Protein AF-A0A813APE3-F1 (afdb_monomer_lite)

Organism: NCBI:txid1628268

Sequence (131 aa):
VVLAVVCCARDDGSLVAMRGMNTEVSLPSGSLCAERAGIARAATEFFHANTIKVIAVVDPSGDIAPLWPCEVCQSWLSKLRDQSPRITVVAFPAKENDFQRVVVRRNGKDVRPPTSVSARSSLKQVVEIAR

Foldseek 3Di:
DKKKWWWFADPVRDIDIFIFPWDDDPDPPPTDHRQRRRVVRCVVVVGALQRTFEMEMDDLQLPDAFDDDDPVVVVVVVVSCVNHQRYKYWGGHGSDPPPQDIWIDHPNDTDDDPPDPDPPCNPVSSSVSRD

Radius of gyration: 14.12 Å; chains: 1; bounding box: 34×40×33 Å

Structure (mmCIF, N/CA/C/O backbone):
data_AF-A0A813APE3-F1
#
_entry.id   AF-A0A813APE3-F1
#
loop_
_atom_site.group_PDB
_atom_site.id
_atom_site.type_symbol
_atom_site.label_atom_id
_atom_site.label_alt_id
_atom_site.label_comp_id
_atom_site.label_asym_id
_atom_site.label_entity_id
_atom_site.label_seq_id
_atom_site.pdbx_PDB_ins_code
_atom_site.Cartn_x
_atom_site.Cartn_y
_atom_site.Cartn_z
_atom_site.occupancy
_atom_site.B_iso_or_equiv
_atom_site.auth_seq_id
_atom_site.auth_comp_id
_atom_site.auth_asym_id
_atom_site.auth_atom_id
_atom_site.pdbx_PDB_model_num
ATOM 1 N N . VAL A 1 1 ? 5.441 4.452 -13.055 1.00 88.81 1 VAL A N 1
ATOM 2 C CA . VAL A 1 1 ? 4.258 4.766 -12.213 1.00 88.81 1 VAL A CA 1
ATOM 3 C C . VAL A 1 1 ? 3.980 3.545 -11.371 1.00 88.81 1 VAL A C 1
ATOM 5 O O . VAL A 1 1 ? 4.061 2.456 -11.902 1.00 88.81 1 VAL A O 1
ATOM 8 N N . VAL A 1 2 ? 3.663 3.714 -10.097 1.00 94.38 2 VAL A N 1
ATOM 9 C CA . VAL A 1 2 ? 3.315 2.642 -9.166 1.00 94.38 2 VAL A CA 1
ATOM 10 C C . VAL A 1 2 ? 1.870 2.837 -8.737 1.00 94.38 2 VAL A C 1
ATOM 12 O O . VAL A 1 2 ? 1.451 3.967 -8.470 1.00 94.38 2 VAL A O 1
ATOM 15 N N . LEU A 1 3 ? 1.118 1.742 -8.654 1.00 95.38 3 LEU A N 1
ATOM 16 C CA . LEU A 1 3 ? -0.270 1.736 -8.206 1.00 95.38 3 LEU A CA 1
ATOM 17 C C . LEU A 1 3 ? -0.414 0.945 -6.908 1.00 95.38 3 LEU A C 1
ATOM 19 O O . LEU A 1 3 ? 0.294 -0.033 -6.673 1.00 95.38 3 LEU A O 1
ATOM 23 N N . ALA A 1 4 ? -1.373 1.354 -6.084 1.00 96.62 4 ALA A N 1
ATOM 24 C CA . ALA A 1 4 ? -1.756 0.642 -4.878 1.00 96.62 4 ALA A CA 1
ATOM 25 C C . ALA A 1 4 ? -3.277 0.562 -4.720 1.00 96.62 4 ALA A C 1
ATOM 27 O O . ALA A 1 4 ? -4.020 1.446 -5.153 1.00 96.62 4 ALA A O 1
ATOM 28 N N . VAL A 1 5 ? -3.732 -0.485 -4.037 1.00 96.44 5 VAL A N 1
ATOM 29 C CA . VAL A 1 5 ? -5.103 -0.623 -3.543 1.00 96.44 5 VAL A CA 1
ATOM 30 C C . VAL A 1 5 ? -5.060 -0.858 -2.040 1.00 96.44 5 VAL A C 1
ATOM 32 O O . VAL A 1 5 ? -4.440 -1.813 -1.576 1.00 96.44 5 VAL A O 1
ATOM 35 N N . VAL A 1 6 ? -5.735 0.001 -1.280 1.00 96.88 6 VAL A N 1
ATOM 36 C CA . VAL A 1 6 ? -5.874 -0.096 0.176 1.00 96.88 6 VAL A CA 1
ATOM 37 C C . VAL A 1 6 ? -7.300 -0.515 0.505 1.00 96.88 6 VAL A C 1
ATOM 39 O O . VAL A 1 6 ? -8.245 0.236 0.275 1.00 96.88 6 VAL A O 1
ATOM 42 N N . CYS A 1 7 ? -7.462 -1.721 1.036 1.00 96.88 7 CYS A N 1
ATOM 43 C CA . CYS A 1 7 ? -8.757 -2.252 1.435 1.00 96.88 7 CYS A CA 1
ATOM 44 C C . CYS A 1 7 ? -9.020 -1.960 2.915 1.00 96.88 7 CYS A C 1
ATOM 46 O O . CYS A 1 7 ? -8.251 -2.391 3.781 1.00 96.88 7 CYS A O 1
ATOM 48 N N . CYS A 1 8 ? -10.130 -1.282 3.195 1.00 95.38 8 CYS A N 1
ATOM 49 C CA . CYS A 1 8 ? -10.601 -0.966 4.541 1.00 95.38 8 CYS A CA 1
ATOM 50 C C . CYS A 1 8 ? -11.912 -1.697 4.830 1.00 95.38 8 CYS A C 1
ATOM 52 O O . CYS A 1 8 ? -12.737 -1.862 3.931 1.00 95.38 8 CYS A O 1
ATOM 54 N N . ALA A 1 9 ? -12.099 -2.134 6.073 1.00 94.75 9 ALA A N 1
ATOM 55 C CA . ALA A 1 9 ? -13.355 -2.710 6.542 1.00 94.75 9 ALA A CA 1
ATOM 56 C C . ALA A 1 9 ? -14.307 -1.619 7.040 1.00 94.75 9 ALA A C 1
ATOM 58 O O . ALA A 1 9 ? -13.887 -0.711 7.752 1.00 94.75 9 ALA A O 1
ATOM 59 N N . ARG A 1 10 ? -15.585 -1.732 6.685 1.00 92.69 10 ARG A N 1
ATOM 60 C CA . ARG A 1 10 ? -16.684 -0.987 7.304 1.00 92.69 10 ARG A CA 1
ATOM 61 C C . ARG A 1 10 ? -17.228 -1.745 8.516 1.00 92.69 10 ARG A C 1
ATOM 63 O O . ARG A 1 10 ? -16.961 -2.936 8.681 1.00 92.69 10 ARG A O 1
ATOM 70 N N . ASP A 1 11 ? -18.043 -1.064 9.315 1.00 90.56 11 ASP A N 1
ATOM 71 C CA . ASP A 1 11 ? -18.676 -1.632 10.513 1.00 90.56 11 ASP A CA 1
ATOM 72 C C . ASP A 1 11 ? -19.624 -2.798 10.190 1.00 90.56 11 ASP A C 1
ATOM 74 O O . ASP A 1 11 ? -19.755 -3.735 10.973 1.00 90.56 11 ASP A O 1
ATOM 78 N N . ASP A 1 12 ? -20.224 -2.796 8.996 1.00 90.62 12 ASP A N 1
ATOM 79 C CA . ASP A 1 12 ? -21.055 -3.892 8.476 1.00 90.62 12 ASP A CA 1
ATOM 80 C C . ASP A 1 12 ? -20.237 -5.112 7.995 1.00 90.62 12 ASP A C 1
ATOM 82 O O . ASP A 1 12 ? -20.786 -6.093 7.488 1.00 90.62 12 ASP A O 1
ATOM 86 N N . GLY A 1 13 ? -18.908 -5.059 8.126 1.00 86.81 13 GLY A N 1
ATOM 87 C CA . GLY A 1 13 ? -17.985 -6.100 7.690 1.00 86.81 13 GLY A CA 1
ATOM 88 C C . GLY A 1 13 ? -17.747 -6.151 6.178 1.00 86.81 13 GLY A C 1
ATOM 89 O O . GLY A 1 13 ? -17.016 -7.038 5.723 1.00 86.81 13 GLY A O 1
ATOM 90 N N . SER A 1 14 ? -18.333 -5.236 5.398 1.00 89.56 14 SER A N 1
ATOM 91 C CA . SER A 1 14 ? -18.014 -5.062 3.980 1.00 89.56 14 SER A CA 1
ATOM 92 C C . SER A 1 14 ? -16.645 -4.402 3.810 1.00 89.56 14 SER A C 1
ATOM 94 O O . SER A 1 14 ? -16.156 -3.704 4.701 1.00 89.56 14 SER A O 1
ATOM 96 N N . LEU A 1 15 ? -15.998 -4.630 2.662 1.00 92.06 15 LEU A N 1
ATOM 97 C CA . LEU A 1 15 ? -14.756 -3.936 2.326 1.00 92.06 15 LEU A CA 1
ATOM 98 C C . LEU A 1 15 ? -14.958 -2.872 1.262 1.00 92.06 15 LEU A C 1
ATOM 100 O O . LEU A 1 15 ? -15.701 -3.059 0.299 1.00 92.06 15 LEU A O 1
ATOM 104 N N . VAL A 1 16 ? -14.178 -1.807 1.401 1.00 94.56 16 VAL A N 1
ATOM 105 C CA . VAL A 1 16 ? -14.020 -0.745 0.411 1.00 94.56 16 VAL A CA 1
ATOM 106 C C . VAL A 1 16 ? -12.564 -0.672 -0.012 1.00 94.56 16 VAL A C 1
ATOM 108 O O . VAL A 1 16 ? -11.664 -0.783 0.818 1.00 94.56 16 VAL A O 1
ATOM 111 N N . ALA A 1 17 ? -12.339 -0.482 -1.308 1.00 95.31 17 ALA A N 1
ATOM 112 C CA . ALA A 1 17 ? -11.017 -0.385 -1.901 1.00 95.31 17 ALA A CA 1
ATOM 113 C C . ALA A 1 17 ? -10.709 1.066 -2.292 1.00 95.31 17 ALA A C 1
ATOM 115 O O . ALA A 1 17 ? -11.398 1.646 -3.131 1.00 95.31 17 ALA A O 1
ATOM 116 N N . MET A 1 18 ? -9.640 1.619 -1.726 1.00 97.12 18 MET A N 1
ATOM 117 C CA . MET A 1 18 ? -9.108 2.938 -2.058 1.00 97.12 18 MET A CA 1
ATOM 118 C C . MET A 1 18 ? -7.939 2.795 -3.017 1.00 97.12 18 MET A C 1
ATOM 120 O O . MET A 1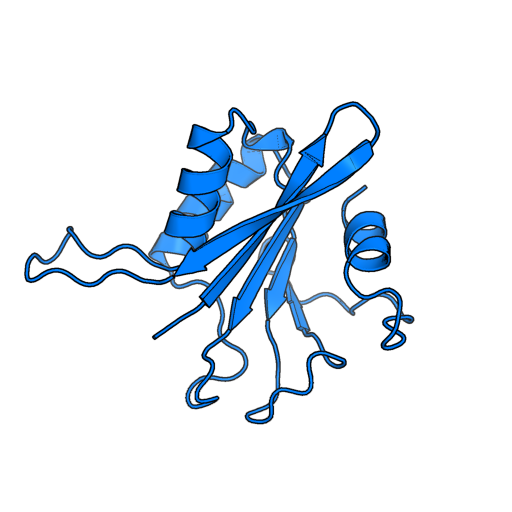 18 ? -7.048 1.975 -2.799 1.00 97.12 18 MET A O 1
ATOM 124 N N . ARG A 1 19 ? -7.928 3.596 -4.079 1.00 97.50 19 ARG A N 1
ATOM 125 C CA . ARG A 1 19 ? -6.845 3.594 -5.068 1.00 97.50 19 ARG A CA 1
ATOM 126 C C . ARG A 1 19 ? -5.763 4.588 -4.662 1.00 97.50 19 ARG A C 1
ATOM 128 O O . ARG A 1 19 ? -6.072 5.682 -4.200 1.00 97.50 19 ARG A O 1
ATOM 135 N N . GLY A 1 20 ? -4.512 4.208 -4.879 1.00 97.56 20 GLY A N 1
ATOM 136 C CA . GLY A 1 20 ? -3.341 5.058 -4.720 1.00 97.56 20 GLY A CA 1
ATOM 137 C C . GLY A 1 20 ? -2.449 4.994 -5.956 1.00 97.56 20 GLY A C 1
ATOM 138 O O . GLY A 1 20 ? -2.353 3.958 -6.611 1.00 97.56 20 GLY A O 1
ATOM 139 N N . MET A 1 21 ? -1.796 6.106 -6.265 1.00 97.31 21 MET A N 1
ATOM 140 C CA . MET A 1 21 ? -0.781 6.229 -7.309 1.00 97.31 21 MET A CA 1
ATOM 141 C C . MET A 1 21 ? 0.378 7.036 -6.731 1.00 97.31 21 MET A C 1
ATOM 143 O O . MET A 1 21 ? 0.143 7.923 -5.908 1.00 97.31 21 MET A O 1
ATOM 147 N N . ASN A 1 22 ? 1.617 6.706 -7.099 1.00 95.94 22 ASN A N 1
ATOM 148 C CA . ASN A 1 22 ? 2.745 7.525 -6.669 1.00 95.94 22 ASN A CA 1
ATOM 149 C C . ASN A 1 22 ? 2.681 8.913 -7.325 1.00 95.94 22 ASN A C 1
ATOM 151 O O . ASN A 1 22 ? 2.338 9.038 -8.501 1.00 95.94 22 ASN A O 1
ATOM 155 N N . THR A 1 23 ? 3.057 9.937 -6.569 1.00 94.81 23 THR A N 1
ATOM 156 C CA . THR A 1 23 ? 3.179 11.309 -7.061 1.00 94.81 23 THR A CA 1
ATOM 157 C C . THR A 1 23 ? 4.592 11.779 -6.790 1.00 94.81 23 THR A C 1
ATOM 159 O O . THR A 1 23 ? 5.019 11.815 -5.639 1.00 94.81 23 THR A O 1
ATOM 162 N N . GLU A 1 24 ? 5.303 12.150 -7.847 1.00 92.75 24 GLU A N 1
ATOM 163 C CA . GLU A 1 24 ? 6.632 12.744 -7.757 1.00 92.75 24 GLU A CA 1
ATOM 164 C C . GLU A 1 24 ? 6.515 14.261 -7.888 1.00 92.75 24 GLU A C 1
ATOM 166 O O . GLU A 1 24 ? 5.750 14.765 -8.711 1.00 92.75 24 GLU A O 1
ATOM 171 N N . VAL A 1 25 ? 7.287 14.997 -7.096 1.00 89.44 25 VAL A N 1
ATOM 172 C CA . VAL A 1 25 ? 7.425 16.453 -7.231 1.00 89.44 25 VAL A CA 1
ATOM 173 C C . VAL A 1 25 ? 8.905 16.814 -7.182 1.00 89.44 25 VAL A C 1
ATOM 175 O O . VAL A 1 25 ? 9.716 16.049 -6.670 1.00 89.44 25 VAL A O 1
ATOM 178 N N . SER A 1 26 ? 9.282 17.992 -7.678 1.00 82.06 26 SER A N 1
ATOM 179 C CA . SER A 1 26 ? 10.684 18.442 -7.752 1.00 82.06 26 SER A CA 1
ATOM 180 C C . SER A 1 26 ? 11.306 18.823 -6.393 1.00 82.06 26 SER A C 1
ATOM 182 O O . SER A 1 26 ? 12.190 19.672 -6.336 1.00 82.06 26 SER A O 1
ATOM 184 N N . LEU A 1 27 ? 10.842 18.223 -5.291 1.00 83.12 27 LEU A N 1
ATOM 185 C CA . LEU A 1 27 ? 11.318 18.458 -3.928 1.00 83.12 27 LEU A CA 1
ATOM 186 C C . LEU A 1 27 ? 11.666 17.119 -3.255 1.00 83.12 27 LEU A C 1
ATOM 188 O O . LEU A 1 27 ? 10.834 16.212 -3.286 1.00 83.12 27 LEU A O 1
ATOM 192 N N . PRO A 1 28 ? 12.823 16.997 -2.569 1.00 72.44 28 PRO A N 1
ATOM 193 C CA . PRO A 1 28 ? 13.300 15.728 -2.000 1.00 72.44 28 PRO A CA 1
ATOM 194 C C . PRO A 1 28 ? 12.317 15.016 -1.057 1.00 72.44 28 PRO A C 1
ATOM 196 O O . PRO A 1 28 ? 12.321 13.794 -0.959 1.00 72.44 28 PRO A O 1
ATOM 199 N N . SER A 1 29 ? 11.476 15.768 -0.348 1.00 80.19 29 SER A N 1
ATOM 200 C CA . SER A 1 29 ? 10.497 15.252 0.618 1.00 80.19 29 SER A CA 1
ATOM 201 C C . SER A 1 29 ? 9.049 15.326 0.132 1.00 80.19 29 SER A C 1
ATOM 203 O O . SER A 1 29 ? 8.138 14.947 0.868 1.00 80.19 29 SER A O 1
ATOM 205 N N . GLY A 1 30 ? 8.815 15.823 -1.084 1.00 82.50 30 GLY A N 1
ATOM 206 C CA . GLY A 1 30 ? 7.464 16.032 -1.594 1.00 82.50 30 GLY A CA 1
ATOM 207 C C . GLY A 1 30 ? 6.862 14.807 -2.288 1.00 82.50 30 GLY A C 1
ATOM 208 O O . GLY A 1 30 ? 5.651 14.770 -2.500 1.00 82.50 30 GLY A O 1
ATOM 209 N N . SER A 1 31 ? 7.676 13.803 -2.628 1.00 91.31 31 SER A N 1
ATOM 210 C CA . SER A 1 31 ? 7.196 12.590 -3.289 1.00 91.31 31 SER A CA 1
ATOM 211 C C . SER A 1 31 ? 6.376 11.693 -2.355 1.00 91.31 31 SER A C 1
ATOM 213 O O . SER A 1 31 ? 6.753 11.395 -1.210 1.00 91.31 31 SER A O 1
ATOM 215 N N . LEU A 1 32 ? 5.254 11.195 -2.871 1.00 94.25 32 LEU A N 1
ATOM 216 C CA . LEU A 1 32 ? 4.335 10.303 -2.174 1.00 94.25 32 LEU A CA 1
ATOM 217 C C . LEU A 1 32 ? 4.289 8.948 -2.879 1.00 94.25 32 LEU A C 1
ATOM 219 O O . LEU A 1 32 ? 3.978 8.862 -4.061 1.00 94.25 32 LEU A O 1
ATOM 223 N N . CYS A 1 33 ? 4.566 7.873 -2.144 1.00 96.56 33 CYS A N 1
ATOM 224 C CA . CYS A 1 33 ? 4.454 6.514 -2.673 1.00 96.56 33 CYS A CA 1
ATOM 225 C C . CYS A 1 33 ? 2.976 6.109 -2.806 1.00 96.56 33 CYS A C 1
ATOM 227 O O . CYS A 1 33 ? 2.125 6.611 -2.065 1.00 96.56 33 CYS A O 1
ATOM 229 N N . ALA A 1 34 ? 2.672 5.177 -3.709 1.00 97.50 34 ALA A N 1
ATOM 230 C CA . ALA A 1 34 ? 1.298 4.785 -4.023 1.00 97.50 34 ALA A CA 1
ATOM 231 C C . ALA A 1 34 ? 0.526 4.259 -2.800 1.00 97.50 34 ALA A C 1
ATOM 233 O O . ALA A 1 34 ? -0.647 4.579 -2.613 1.00 97.50 34 ALA A O 1
ATOM 234 N N . GLU A 1 35 ? 1.189 3.506 -1.925 1.00 97.44 35 GLU A N 1
ATOM 235 C CA . GLU A 1 35 ? 0.620 2.961 -0.691 1.00 97.44 35 GLU A CA 1
ATOM 236 C C . GLU A 1 35 ? 0.201 4.088 0.253 1.00 97.44 35 GLU A C 1
ATOM 238 O O . GLU A 1 35 ? -0.912 4.083 0.776 1.00 97.44 35 GLU A O 1
A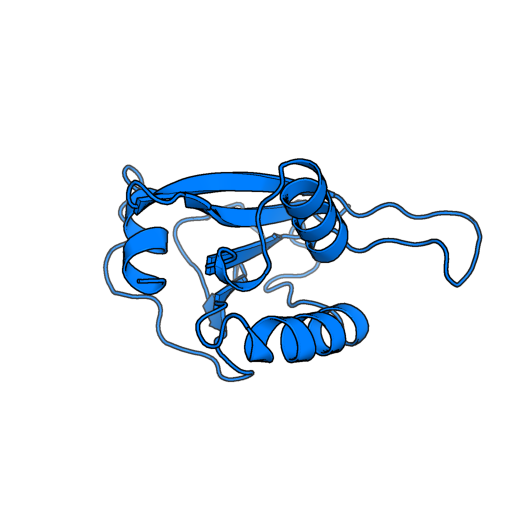TOM 243 N N . ARG A 1 36 ? 1.072 5.094 0.425 1.00 96.62 36 ARG A N 1
ATOM 244 C CA . ARG A 1 36 ? 0.785 6.275 1.252 1.00 96.62 36 ARG A CA 1
ATOM 245 C C . ARG A 1 36 ? -0.343 7.109 0.651 1.00 96.62 36 ARG A C 1
ATOM 247 O O . ARG A 1 36 ? -1.179 7.596 1.405 1.00 96.62 36 ARG A O 1
ATOM 254 N N . ALA A 1 37 ? -0.415 7.221 -0.675 1.00 97.38 37 ALA A N 1
ATOM 255 C CA . ALA A 1 37 ? -1.522 7.889 -1.354 1.00 97.38 37 ALA A CA 1
ATOM 256 C C . ALA A 1 37 ? -2.864 7.179 -1.095 1.00 97.38 37 ALA A C 1
ATOM 258 O O . ALA A 1 37 ? -3.850 7.829 -0.753 1.00 97.38 37 ALA A O 1
ATOM 259 N N . GLY A 1 38 ? -2.893 5.844 -1.174 1.00 97.56 38 GLY A N 1
ATOM 260 C CA . GLY A 1 38 ? -4.086 5.050 -0.865 1.00 97.56 38 GLY A CA 1
ATOM 261 C C . GLY A 1 38 ? -4.500 5.126 0.611 1.00 97.56 38 GLY A C 1
ATOM 262 O O . GLY A 1 38 ? -5.686 5.253 0.909 1.00 97.56 38 GLY A O 1
ATOM 263 N N . ILE A 1 39 ? -3.534 5.110 1.538 1.00 96.75 39 ILE A N 1
ATOM 264 C CA . ILE A 1 39 ? -3.785 5.286 2.981 1.00 96.75 39 ILE A CA 1
ATOM 265 C C . ILE A 1 39 ? -4.346 6.684 3.257 1.00 96.75 39 ILE A C 1
ATOM 267 O O . ILE A 1 39 ? -5.332 6.821 3.977 1.00 96.75 39 ILE A O 1
ATOM 271 N N . ALA A 1 40 ? -3.748 7.723 2.668 1.00 96.75 40 ALA A N 1
ATOM 272 C CA . ALA A 1 40 ? -4.235 9.089 2.805 1.00 96.75 40 ALA A CA 1
ATOM 273 C C . ALA A 1 40 ? -5.662 9.216 2.260 1.00 96.75 40 ALA A C 1
ATOM 275 O O . ALA A 1 40 ? -6.516 9.787 2.932 1.00 96.75 40 ALA A O 1
ATOM 276 N N . ARG A 1 41 ? -5.958 8.611 1.100 1.00 97.69 41 ARG A N 1
ATOM 277 C CA . ARG A 1 41 ? -7.321 8.570 0.557 1.00 97.69 41 ARG A CA 1
ATOM 278 C C . ARG A 1 41 ? -8.303 7.918 1.532 1.00 97.69 41 ARG A C 1
ATOM 280 O O . ARG A 1 41 ? -9.359 8.493 1.778 1.00 97.69 41 ARG A O 1
ATOM 287 N N . ALA A 1 42 ? -7.949 6.775 2.119 1.00 97.06 42 ALA A N 1
ATOM 288 C CA . ALA A 1 42 ? -8.779 6.125 3.132 1.00 97.06 42 ALA A CA 1
ATOM 289 C C . ALA A 1 42 ? -9.060 7.059 4.323 1.00 97.06 42 ALA A C 1
ATOM 291 O O . ALA A 1 42 ? -10.211 7.208 4.730 1.00 97.06 42 ALA A O 1
ATOM 292 N N . ALA A 1 43 ? -8.038 7.767 4.811 1.00 96.75 43 ALA A N 1
ATOM 293 C CA . ALA A 1 43 ? -8.189 8.734 5.895 1.00 96.75 43 ALA A CA 1
ATOM 294 C C . ALA A 1 43 ? -9.112 9.913 5.524 1.00 96.75 43 ALA A C 1
ATOM 296 O O . ALA A 1 43 ? -9.900 10.344 6.362 1.00 96.75 43 ALA A O 1
ATOM 297 N N . THR A 1 44 ? -9.084 10.402 4.274 1.00 97.81 44 THR A N 1
ATOM 298 C CA . THR A 1 44 ? -10.025 11.451 3.815 1.00 97.81 44 THR A CA 1
ATOM 299 C C . THR A 1 44 ? -11.480 10.9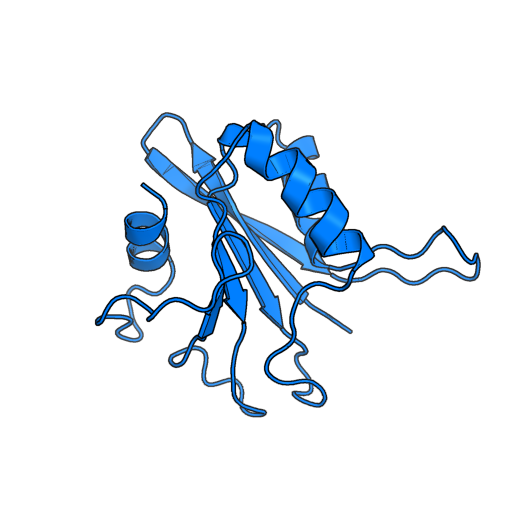88 3.769 1.00 97.81 44 THR A C 1
ATOM 301 O O . THR A 1 44 ? -12.386 11.813 3.804 1.00 97.81 44 THR A O 1
ATOM 304 N N . GLU A 1 45 ? -11.705 9.675 3.711 1.00 96.69 45 GLU A N 1
ATOM 305 C CA . GLU A 1 45 ? -13.026 9.050 3.802 1.00 96.69 45 GLU A CA 1
ATOM 306 C C . GLU A 1 45 ? -13.334 8.538 5.222 1.00 96.69 45 GLU A C 1
ATOM 308 O O . GLU A 1 45 ? -14.229 7.720 5.406 1.00 96.69 45 GLU A O 1
ATOM 313 N N . PHE A 1 46 ? -12.603 9.025 6.233 1.00 95.75 46 PHE A N 1
ATOM 314 C CA . PHE A 1 46 ? -12.783 8.699 7.653 1.00 95.75 46 PHE A CA 1
ATOM 315 C C . PHE A 1 46 ? -12.554 7.224 8.022 1.00 95.75 46 PHE A C 1
ATOM 317 O O . PHE A 1 46 ? -12.968 6.770 9.089 1.00 95.75 46 PHE A O 1
ATOM 324 N N . PHE A 1 47 ? -11.826 6.469 7.195 1.00 95.88 47 PHE A N 1
ATOM 325 C CA . PHE A 1 47 ? -11.350 5.144 7.584 1.00 95.88 47 PHE A CA 1
ATOM 326 C C . PHE A 1 47 ? -10.137 5.271 8.509 1.00 95.88 47 PHE A C 1
ATOM 328 O O . PHE A 1 47 ? -9.071 5.755 8.122 1.00 95.88 47 PHE A O 1
ATOM 335 N N . HIS A 1 48 ? -10.293 4.807 9.748 1.00 94.00 48 HIS A N 1
ATOM 336 C CA . HIS A 1 48 ? -9.219 4.777 10.738 1.00 94.00 48 HIS A CA 1
ATOM 337 C C . HIS A 1 48 ? -8.201 3.668 10.438 1.00 94.00 48 HIS A C 1
ATOM 339 O O . HIS A 1 48 ? -8.514 2.669 9.789 1.00 94.00 48 HIS A O 1
ATOM 345 N N . ALA A 1 49 ? -6.978 3.797 10.960 1.00 92.88 49 ALA A N 1
ATOM 346 C CA . ALA A 1 49 ? -5.898 2.834 10.723 1.00 92.88 49 ALA A CA 1
ATOM 347 C C . ALA A 1 49 ? -6.274 1.381 11.089 1.00 92.88 49 ALA A C 1
ATOM 349 O O . ALA A 1 49 ? -5.905 0.456 10.368 1.00 92.88 49 ALA A O 1
ATOM 350 N N . ASN A 1 50 ? -7.055 1.180 12.158 1.00 94.31 50 ASN A N 1
ATOM 351 C CA . ASN A 1 50 ? -7.566 -0.131 12.599 1.00 94.31 50 ASN A CA 1
ATOM 352 C C . ASN A 1 50 ? -8.502 -0.822 11.576 1.00 94.31 50 ASN A C 1
ATOM 354 O O . ASN A 1 50 ? -8.663 -2.051 11.583 1.00 94.31 50 ASN A O 1
ATOM 358 N N . THR A 1 51 ? -9.094 -0.050 10.663 1.00 94.94 51 THR A N 1
ATOM 359 C CA . THR A 1 51 ? -9.957 -0.561 9.592 1.00 94.94 51 THR A CA 1
ATOM 360 C C . THR A 1 51 ? -9.158 -1.059 8.392 1.00 94.94 51 THR A C 1
ATOM 362 O O . THR A 1 51 ? -9.674 -1.871 7.624 1.00 94.94 51 THR A O 1
ATOM 365 N N . ILE A 1 52 ? -7.895 -0.642 8.242 1.00 95.00 52 ILE A N 1
ATOM 366 C CA . ILE A 1 52 ? -7.038 -1.041 7.122 1.00 95.00 52 ILE A CA 1
ATOM 367 C C . ILE A 1 52 ? -6.684 -2.517 7.266 1.00 95.00 52 ILE A C 1
ATOM 369 O O . ILE A 1 52 ? -6.139 -2.957 8.282 1.00 95.00 52 ILE A O 1
ATOM 373 N N . LYS A 1 53 ? -6.998 -3.282 6.222 1.00 93.25 53 LYS A N 1
ATOM 374 C CA . LYS A 1 53 ? -6.883 -4.741 6.187 1.00 93.25 53 LYS A CA 1
ATOM 375 C C . LYS A 1 53 ? -5.790 -5.203 5.241 1.00 93.25 53 LYS A C 1
ATOM 377 O O . LYS A 1 53 ? -4.920 -5.986 5.627 1.00 93.25 53 LYS A O 1
ATOM 382 N N . VAL A 1 54 ? -5.822 -4.697 4.012 1.00 94.75 54 VAL A N 1
ATOM 383 C CA . VAL A 1 54 ? -4.915 -5.127 2.948 1.00 94.75 54 VAL A CA 1
ATOM 384 C C . VAL A 1 54 ? -4.382 -3.935 2.179 1.00 94.75 54 VAL A C 1
ATOM 386 O O . VAL A 1 54 ? -5.109 -2.978 1.933 1.00 94.75 54 VAL A O 1
ATOM 389 N N . ILE A 1 55 ? -3.112 -4.013 1.793 1.00 95.69 55 ILE A N 1
ATOM 390 C CA . ILE A 1 55 ? -2.473 -3.068 0.884 1.00 95.69 55 ILE A CA 1
ATOM 391 C C . ILE A 1 55 ? -1.832 -3.879 -0.232 1.00 95.69 55 ILE A C 1
ATOM 393 O O . ILE A 1 55 ? -0.864 -4.598 0.006 1.00 95.69 55 ILE A O 1
ATOM 397 N N . ALA A 1 56 ? -2.387 -3.787 -1.434 1.00 94.31 56 ALA A N 1
ATOM 398 C CA . ALA A 1 56 ? -1.805 -4.370 -2.632 1.00 94.31 56 ALA A CA 1
ATOM 399 C C . ALA A 1 56 ? -1.014 -3.298 -3.381 1.00 94.31 56 ALA A C 1
ATOM 401 O O . ALA A 1 56 ? -1.522 -2.189 -3.537 1.00 94.31 56 ALA A O 1
ATOM 402 N N . VAL A 1 57 ? 0.196 -3.609 -3.844 1.00 93.19 57 VAL A N 1
ATOM 403 C CA . VAL A 1 57 ? 1.024 -2.680 -4.628 1.00 93.19 57 VAL A CA 1
ATOM 404 C C . VAL A 1 57 ? 1.531 -3.361 -5.894 1.00 93.19 57 VAL A C 1
ATOM 406 O O . VAL A 1 57 ? 1.809 -4.561 -5.892 1.00 93.19 57 VAL A O 1
ATOM 409 N N . VAL A 1 58 ? 1.617 -2.606 -6.987 1.00 92.12 58 VAL A N 1
ATOM 410 C CA . VAL A 1 58 ? 2.065 -3.119 -8.283 1.00 92.12 58 VAL A CA 1
ATOM 411 C C . VAL A 1 58 ? 2.787 -2.042 -9.083 1.00 92.12 58 VAL A C 1
ATOM 413 O O . VAL A 1 58 ? 2.402 -0.870 -9.071 1.00 92.12 58 VAL A O 1
ATOM 416 N N . ASP A 1 59 ? 3.822 -2.466 -9.798 1.00 91.25 59 ASP A N 1
ATOM 417 C CA . ASP A 1 59 ? 4.390 -1.735 -10.921 1.00 91.25 59 ASP A CA 1
ATOM 418 C C . ASP A 1 59 ? 3.717 -2.229 -12.216 1.00 91.25 59 ASP A C 1
ATOM 420 O O . ASP A 1 59 ? 3.955 -3.371 -12.613 1.00 91.25 59 ASP A O 1
ATOM 424 N N . PRO A 1 60 ? 2.843 -1.440 -12.868 1.00 87.31 60 PRO A N 1
ATOM 425 C CA . PRO A 1 60 ? 2.100 -1.894 -14.042 1.00 87.31 60 PRO A CA 1
ATOM 426 C C . PRO A 1 60 ? 2.966 -2.208 -15.266 1.00 87.31 60 PRO A C 1
ATOM 428 O O . PRO A 1 60 ? 2.473 -2.880 -16.170 1.00 87.31 60 PRO A O 1
ATOM 431 N N . SER A 1 61 ? 4.212 -1.718 -15.338 1.00 86.62 61 SER A N 1
ATOM 432 C CA . SER A 1 61 ? 5.143 -2.125 -16.403 1.00 86.62 61 SER A CA 1
ATOM 433 C C . SER A 1 61 ? 5.800 -3.478 -16.122 1.00 86.62 61 SER A C 1
ATOM 435 O O . SER A 1 61 ? 6.378 -4.078 -17.026 1.00 86.62 61 SER A O 1
ATOM 437 N N . GLY A 1 62 ? 5.703 -3.973 -14.884 1.00 85.50 62 GLY A N 1
ATOM 438 C CA . GLY A 1 62 ? 6.334 -5.214 -14.455 1.00 85.50 62 GLY A CA 1
ATOM 439 C C . GLY A 1 62 ? 7.858 -5.122 -14.343 1.00 85.50 62 GLY A C 1
ATOM 440 O O . GLY A 1 62 ? 8.514 -6.149 -14.164 1.00 85.50 62 GLY A O 1
ATOM 441 N N . ASP A 1 63 ? 8.451 -3.930 -14.437 1.00 87.88 63 ASP A N 1
ATOM 442 C CA . ASP A 1 63 ? 9.904 -3.774 -14.325 1.00 87.88 63 ASP A CA 1
ATOM 443 C C . ASP A 1 63 ? 10.393 -4.178 -12.928 1.00 87.88 63 ASP A C 1
ATOM 445 O O . ASP A 1 63 ? 11.474 -4.756 -12.790 1.00 87.88 63 ASP A O 1
ATOM 449 N N . ILE A 1 64 ? 9.555 -3.961 -11.906 1.00 87.62 64 ILE A N 1
ATOM 450 C CA . ILE A 1 64 ? 9.770 -4.426 -10.535 1.00 87.62 64 ILE A CA 1
ATOM 451 C C . ILE A 1 64 ? 8.646 -5.386 -10.116 1.00 87.62 64 ILE A C 1
ATOM 453 O O . ILE A 1 64 ? 7.537 -4.968 -9.778 1.00 87.62 64 ILE A O 1
ATOM 457 N N . ALA A 1 65 ? 8.949 -6.686 -10.066 1.00 86.62 65 ALA A N 1
ATOM 458 C CA . ALA A 1 65 ? 8.021 -7.724 -9.618 1.00 86.62 65 ALA A CA 1
ATOM 459 C C . ALA A 1 65 ? 8.752 -8.823 -8.809 1.00 86.62 65 ALA A C 1
ATOM 461 O O . ALA A 1 65 ? 9.701 -9.415 -9.326 1.00 86.62 65 ALA A O 1
ATOM 462 N N . PRO A 1 66 ? 8.335 -9.131 -7.562 1.00 88.19 66 PRO A N 1
ATOM 463 C CA . PRO A 1 66 ? 7.324 -8.431 -6.773 1.00 88.19 66 PRO A CA 1
ATOM 464 C C . PRO A 1 66 ? 7.802 -7.065 -6.275 1.00 88.19 66 PRO A C 1
ATOM 466 O O . PRO A 1 66 ? 8.892 -6.933 -5.720 1.00 88.19 66 PRO A O 1
ATOM 469 N N . LEU A 1 67 ? 6.941 -6.057 -6.416 1.00 91.44 67 LEU A N 1
ATOM 470 C CA . LEU A 1 67 ? 7.153 -4.755 -5.799 1.00 91.44 67 LEU A CA 1
ATOM 471 C C . LEU A 1 67 ? 6.710 -4.800 -4.335 1.00 91.44 67 LEU A C 1
ATOM 473 O O . LEU A 1 67 ? 5.546 -5.055 -4.037 1.00 91.44 67 LEU A O 1
ATOM 477 N N . TRP A 1 68 ? 7.633 -4.521 -3.421 1.00 92.50 68 TRP A N 1
ATOM 478 C CA . TRP A 1 68 ? 7.334 -4.361 -2.000 1.00 92.50 68 TRP A CA 1
ATOM 479 C C . TRP A 1 68 ? 7.329 -2.885 -1.604 1.00 92.50 68 TRP A C 1
ATOM 481 O O . TRP A 1 68 ? 8.020 -2.086 -2.240 1.00 92.50 68 TRP A O 1
ATOM 491 N N . PRO A 1 69 ? 6.608 -2.515 -0.528 1.00 93.69 69 PRO A N 1
ATOM 492 C CA . PRO A 1 69 ? 6.696 -1.173 0.013 1.00 93.69 69 PRO A CA 1
ATOM 493 C C . PRO A 1 69 ? 8.136 -0.785 0.337 1.00 93.69 69 PRO A C 1
ATOM 495 O O . PRO A 1 69 ? 8.873 -1.561 0.950 1.00 93.69 69 PRO A O 1
ATOM 498 N N . CYS A 1 70 ? 8.528 0.429 -0.045 1.00 93.56 70 CYS A N 1
ATOM 499 C CA . CYS A 1 70 ? 9.860 0.946 0.260 1.00 93.56 70 CYS A CA 1
ATOM 500 C C . CYS A 1 70 ? 10.054 1.136 1.775 1.00 93.56 70 CYS A C 1
ATOM 502 O O . CYS A 1 70 ? 9.093 1.114 2.545 1.00 93.56 70 CYS A O 1
ATOM 504 N N . GLU A 1 71 ? 11.287 1.389 2.213 1.00 92.44 71 GLU A N 1
ATOM 505 C CA . GLU A 1 71 ? 11.627 1.532 3.640 1.00 92.44 71 GLU A CA 1
ATOM 506 C C . GLU A 1 71 ? 10.792 2.598 4.370 1.00 92.44 71 GLU A C 1
ATOM 508 O O . GLU A 1 71 ? 10.330 2.390 5.494 1.00 92.44 71 GLU A O 1
ATOM 513 N N . VAL A 1 72 ? 10.496 3.719 3.705 1.00 92.56 72 VAL A N 1
ATOM 514 C CA . VAL A 1 72 ? 9.638 4.773 4.273 1.00 92.56 72 VAL A CA 1
ATOM 515 C C . VAL A 1 72 ? 8.203 4.272 4.462 1.00 92.56 72 VAL A C 1
ATOM 517 O O . VAL A 1 72 ? 7.606 4.484 5.521 1.00 92.56 72 VAL A O 1
ATOM 520 N N . CYS A 1 73 ? 7.648 3.574 3.465 1.00 94.56 73 CYS A N 1
ATOM 521 C CA . CYS A 1 73 ? 6.327 2.960 3.578 1.00 94.56 73 CYS A CA 1
ATOM 522 C C . CYS A 1 73 ? 6.309 1.869 4.653 1.00 94.56 73 CYS A C 1
ATOM 524 O O . CYS A 1 73 ? 5.358 1.801 5.426 1.00 94.56 73 CYS A O 1
ATOM 526 N N . GLN A 1 74 ? 7.354 1.050 4.766 1.00 92.56 74 GLN A N 1
ATOM 527 C CA . GLN A 1 74 ? 7.452 0.025 5.806 1.00 92.56 74 GLN A CA 1
ATOM 528 C C . GLN A 1 74 ? 7.465 0.631 7.214 1.00 92.56 74 GLN A C 1
ATOM 530 O O . GLN A 1 74 ? 6.746 0.141 8.087 1.00 92.56 74 GLN A O 1
ATOM 535 N N . SER A 1 75 ? 8.195 1.731 7.425 1.00 92.06 75 SER A N 1
ATOM 536 C CA . SER A 1 75 ? 8.183 2.470 8.694 1.00 92.06 75 SER A CA 1
ATOM 537 C C . SER A 1 75 ? 6.782 2.990 9.041 1.00 92.06 75 SER A C 1
ATOM 539 O O . SER A 1 75 ? 6.319 2.845 10.174 1.00 92.06 75 SER A O 1
ATOM 541 N N . TRP A 1 76 ? 6.058 3.528 8.054 1.00 92.31 76 TRP A N 1
ATOM 542 C CA . TRP A 1 76 ? 4.656 3.924 8.219 1.00 92.31 76 TRP A CA 1
ATOM 543 C C . TR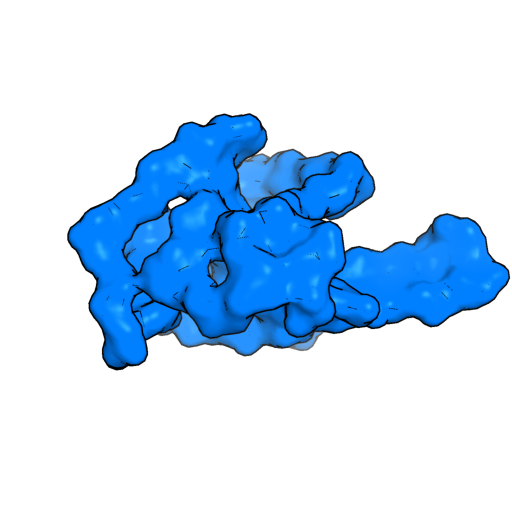P A 1 76 ? 3.762 2.741 8.591 1.00 92.31 76 TRP A C 1
ATOM 545 O O . TRP A 1 76 ? 3.006 2.815 9.559 1.00 92.31 76 TRP A O 1
ATOM 555 N N . LEU A 1 77 ? 3.877 1.632 7.861 1.00 92.62 77 LEU A N 1
ATOM 556 C CA . LEU A 1 77 ? 3.105 0.420 8.123 1.00 92.62 77 LEU A CA 1
ATOM 557 C C . LEU A 1 77 ? 3.381 -0.153 9.510 1.00 92.62 77 LEU A C 1
ATOM 559 O O . LEU A 1 77 ? 2.461 -0.678 10.127 1.00 92.62 77 LEU A O 1
ATOM 563 N N . SER A 1 78 ? 4.609 -0.034 10.019 1.00 91.06 78 SER A N 1
ATOM 564 C CA . SER A 1 78 ? 4.932 -0.424 11.393 1.00 91.06 78 SER A CA 1
ATOM 565 C C . SER A 1 78 ? 4.085 0.341 12.411 1.00 91.06 78 SER A C 1
ATOM 567 O O . SER A 1 78 ? 3.503 -0.285 13.283 1.00 91.06 78 SER A O 1
ATOM 569 N N . LYS A 1 79 ? 3.939 1.663 12.257 1.00 92.50 79 LYS A N 1
ATOM 570 C CA . LYS A 1 79 ? 3.125 2.499 13.162 1.00 92.50 79 LYS A CA 1
ATOM 571 C C . LYS A 1 79 ? 1.630 2.213 13.033 1.00 92.50 79 LYS A C 1
ATOM 573 O O . LYS A 1 79 ? 0.895 2.219 14.012 1.00 92.50 79 LYS A O 1
ATOM 578 N N . LEU A 1 80 ? 1.155 1.953 11.814 1.00 93.00 80 LEU A N 1
ATOM 579 C CA . LEU A 1 80 ? -0.250 1.591 11.599 1.00 93.00 80 LEU A CA 1
ATOM 580 C C . LEU A 1 80 ? -0.582 0.219 12.198 1.00 93.00 80 LEU A C 1
ATOM 582 O O . LEU A 1 80 ? -1.706 0.005 12.652 1.00 93.00 80 LEU A O 1
ATOM 586 N N . ARG A 1 81 ? 0.387 -0.703 12.234 1.00 90.81 81 ARG A N 1
ATOM 587 C CA . ARG A 1 81 ? 0.214 -2.034 12.831 1.00 90.81 81 ARG A CA 1
ATOM 588 C C . ARG A 1 81 ? -0.015 -2.003 14.337 1.00 90.81 81 ARG A C 1
ATOM 590 O O . ARG A 1 81 ? -0.670 -2.918 14.824 1.00 90.81 81 ARG A O 1
ATOM 597 N N . ASP A 1 82 ? 0.402 -0.947 15.033 1.00 90.69 82 ASP A N 1
ATOM 598 C CA . ASP A 1 82 ? 0.071 -0.748 16.451 1.00 90.69 82 ASP A CA 1
ATOM 599 C C . ASP A 1 82 ? -1.454 -0.682 16.669 1.00 90.69 82 ASP A C 1
ATOM 601 O O . ASP A 1 82 ? -1.964 -1.119 17.696 1.00 90.69 82 ASP A O 1
ATOM 605 N N . GLN A 1 83 ? -2.198 -0.190 15.669 1.00 91.00 83 GLN A N 1
ATOM 606 C CA . GLN A 1 83 ? -3.665 -0.104 15.680 1.00 91.00 83 GLN A CA 1
ATOM 607 C C . GLN A 1 83 ? -4.339 -1.211 14.854 1.00 91.00 83 GLN A C 1
ATOM 609 O O . GLN A 1 83 ? -5.496 -1.552 15.095 1.00 91.00 83 GLN A O 1
ATOM 614 N N . SER A 1 84 ? -3.635 -1.772 13.865 1.00 88.50 84 SER A N 1
ATOM 615 C CA . SER A 1 84 ? -4.114 -2.864 13.010 1.00 88.50 84 SER A CA 1
ATOM 616 C C . SER A 1 84 ? -3.041 -3.948 12.829 1.00 88.50 84 SER A C 1
ATOM 618 O O . SER A 1 84 ? -2.374 -4.016 11.787 1.00 88.50 84 SER A O 1
ATOM 620 N N . PRO A 1 85 ? -2.876 -4.862 13.803 1.00 86.56 85 PRO A N 1
ATOM 621 C CA . PRO A 1 85 ? -1.806 -5.870 13.780 1.00 86.56 85 PRO A CA 1
ATOM 622 C C . PRO A 1 85 ? -1.886 -6.861 12.609 1.00 86.56 85 PRO A C 1
ATOM 624 O O . PRO A 1 85 ? -0.948 -7.621 12.357 1.00 86.56 85 PRO A O 1
ATOM 627 N N . ARG A 1 86 ? -3.027 -6.888 11.907 1.00 83.75 86 ARG A N 1
ATOM 628 C CA . ARG A 1 86 ? -3.321 -7.803 10.799 1.00 83.75 86 ARG A CA 1
ATOM 629 C C . ARG A 1 86 ? -3.176 -7.166 9.414 1.00 83.75 86 ARG A C 1
ATOM 631 O O . ARG A 1 86 ? -3.487 -7.846 8.433 1.00 83.75 86 ARG A O 1
ATOM 638 N N . ILE A 1 87 ? -2.673 -5.925 9.304 1.00 90.25 87 ILE A N 1
ATOM 639 C CA . ILE A 1 87 ? -2.382 -5.316 7.993 1.00 90.25 87 ILE A CA 1
ATOM 640 C C . ILE A 1 87 ? -1.502 -6.263 7.183 1.00 90.25 87 ILE A C 1
ATOM 642 O O . ILE A 1 87 ? -0.374 -6.602 7.563 1.00 90.25 87 ILE A O 1
ATOM 646 N N . THR A 1 88 ? -2.041 -6.667 6.042 1.00 91.38 88 THR A N 1
ATOM 647 C CA . THR A 1 88 ? -1.432 -7.633 5.141 1.00 91.38 88 THR A CA 1
ATOM 648 C C . THR A 1 88 ? -1.039 -6.924 3.849 1.00 91.38 88 THR A C 1
ATOM 650 O O . THR A 1 88 ? -1.854 -6.244 3.232 1.00 91.38 88 THR A O 1
ATOM 653 N N . VAL A 1 89 ? 0.224 -7.051 3.452 1.00 92.69 89 VAL A N 1
ATOM 654 C CA . VAL A 1 89 ? 0.735 -6.480 2.203 1.00 92.69 89 VAL A CA 1
ATOM 655 C C . VAL A 1 89 ? 0.708 -7.558 1.130 1.00 92.69 89 VAL A C 1
ATOM 657 O O . VAL A 1 89 ? 1.131 -8.685 1.382 1.00 92.69 89 VAL A O 1
ATOM 660 N N . VAL A 1 90 ? 0.213 -7.214 -0.051 1.00 91.81 90 VAL A N 1
ATOM 661 C CA . VAL A 1 90 ? 0.111 -8.104 -1.207 1.00 91.81 90 VAL A CA 1
ATOM 662 C C . VAL A 1 90 ? 0.952 -7.532 -2.344 1.00 91.81 90 VAL A C 1
ATOM 664 O O . VAL A 1 90 ? 0.826 -6.356 -2.679 1.00 91.81 90 VAL A O 1
ATOM 667 N N . ALA A 1 91 ? 1.795 -8.369 -2.936 1.00 89.38 91 ALA A N 1
ATOM 668 C CA . ALA A 1 91 ? 2.565 -8.047 -4.130 1.00 89.38 91 ALA A CA 1
ATOM 669 C C . ALA A 1 91 ? 2.386 -9.142 -5.188 1.00 89.38 91 ALA A C 1
ATOM 671 O O . ALA A 1 91 ? 1.910 -10.244 -4.897 1.00 89.38 91 ALA A O 1
ATOM 672 N N . PHE A 1 92 ? 2.763 -8.835 -6.426 1.00 86.19 92 PHE A N 1
ATOM 673 C CA . PHE A 1 92 ? 2.518 -9.690 -7.587 1.00 86.19 92 PHE A CA 1
ATOM 674 C C . PHE A 1 92 ? 3.855 -10.167 -8.173 1.00 86.19 92 PHE A C 1
ATOM 676 O O . PHE A 1 92 ? 4.714 -9.334 -8.446 1.00 86.19 92 PHE A O 1
ATOM 683 N N . PRO A 1 93 ? 4.083 -11.484 -8.321 1.00 77.50 93 PRO A N 1
ATOM 684 C CA . PRO A 1 93 ? 5.403 -12.045 -8.607 1.00 77.50 93 PRO A CA 1
ATOM 685 C C . PRO A 1 93 ? 5.828 -11.983 -10.081 1.00 77.50 93 PRO A C 1
ATOM 687 O O . PRO A 1 93 ? 6.974 -12.309 -10.374 1.00 77.50 93 PRO A O 1
ATOM 690 N N . ALA A 1 94 ? 4.935 -11.636 -11.011 1.00 69.56 94 ALA A N 1
ATOM 691 C CA . ALA A 1 94 ? 5.195 -11.729 -12.445 1.00 69.56 94 ALA A CA 1
ATOM 692 C C . ALA A 1 94 ? 5.127 -10.367 -13.146 1.00 69.56 94 AL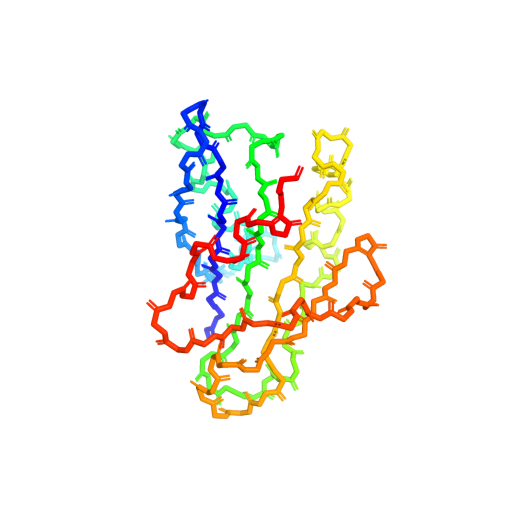A A C 1
ATOM 694 O O . ALA A 1 94 ? 4.388 -9.478 -12.731 1.00 69.56 94 ALA A O 1
ATOM 695 N N . LYS A 1 95 ? 5.894 -10.257 -14.239 1.00 65.75 95 LYS A N 1
ATOM 696 C CA . LYS A 1 95 ? 5.879 -9.142 -15.203 1.00 65.75 95 LYS A CA 1
ATOM 697 C C . LYS A 1 95 ? 4.538 -8.980 -15.910 1.00 65.75 95 LYS A C 1
ATOM 699 O O . LYS A 1 95 ? 4.166 -7.886 -16.315 1.00 65.75 95 LYS A O 1
ATOM 704 N N . GLU A 1 96 ? 3.841 -10.092 -16.092 1.00 58.47 96 GLU A N 1
ATOM 705 C CA . GLU A 1 96 ? 2.521 -10.118 -16.698 1.00 58.47 96 GLU A CA 1
ATOM 706 C C . GLU A 1 96 ? 1.474 -9.855 -15.617 1.00 58.47 96 GLU A C 1
ATOM 708 O O . GLU A 1 96 ? 1.625 -10.309 -14.483 1.00 58.47 96 GLU A O 1
ATOM 713 N N . ASN A 1 97 ? 0.400 -9.150 -15.983 1.00 57.56 97 ASN A N 1
ATOM 714 C CA . ASN A 1 97 ? -0.769 -8.824 -15.153 1.00 57.56 97 ASN A CA 1
ATOM 715 C C . ASN A 1 97 ? -1.581 -10.072 -14.717 1.00 57.56 97 ASN A C 1
ATOM 717 O O . ASN A 1 97 ? -2.813 -10.043 -14.655 1.00 57.56 97 ASN A O 1
ATOM 721 N N . ASP A 1 98 ? -0.913 -11.188 -14.428 1.00 64.94 98 ASP A N 1
ATOM 722 C CA . ASP A 1 98 ? -1.473 -12.360 -13.777 1.00 64.94 98 ASP A CA 1
ATOM 723 C C . ASP A 1 98 ? -1.712 -12.053 -12.293 1.00 64.94 98 ASP A C 1
ATOM 725 O O . ASP A 1 98 ? -0.975 -12.453 -11.388 1.00 64.94 98 ASP A O 1
ATOM 729 N N . PHE A 1 99 ? -2.799 -11.327 -12.040 1.00 68.75 99 PHE A N 1
ATOM 730 C CA . PHE A 1 99 ? -3.289 -11.030 -10.697 1.00 68.75 99 PHE A CA 1
ATOM 731 C C . PHE A 1 99 ? -3.857 -12.268 -9.975 1.00 68.75 99 PHE A C 1
ATOM 733 O O . PHE A 1 99 ? -4.416 -12.129 -8.886 1.00 68.75 99 PHE A O 1
ATOM 740 N N . GLN A 1 100 ? -3.752 -13.475 -10.553 1.00 68.38 100 GLN A N 1
ATOM 741 C CA . GLN A 1 100 ? -4.157 -14.715 -9.884 1.00 68.38 100 GLN A CA 1
ATOM 742 C C . GLN A 1 100 ? -3.078 -15.233 -8.935 1.00 68.38 100 GLN A C 1
ATOM 744 O O . GLN A 1 100 ? -3.384 -15.942 -7.973 1.00 68.38 100 GLN A O 1
ATOM 749 N N . ARG A 1 101 ? -1.813 -14.871 -9.175 1.00 73.00 101 ARG A N 1
ATOM 750 C CA . ARG A 1 101 ? -0.692 -15.252 -8.317 1.00 73.00 101 ARG A CA 1
ATOM 751 C C . ARG A 1 101 ? -0.299 -14.055 -7.474 1.00 73.00 101 ARG A C 1
ATOM 753 O O . ARG A 1 101 ? 0.061 -13.001 -7.982 1.00 73.00 101 ARG A O 1
ATOM 760 N N . VAL A 1 102 ? -0.355 -14.232 -6.162 1.00 81.25 102 VAL A N 1
ATOM 761 C CA . VAL A 1 102 ? 0.034 -13.205 -5.200 1.00 81.25 102 VAL A CA 1
ATOM 762 C C . VAL A 1 102 ? 1.083 -13.753 -4.255 1.00 81.25 102 VAL A C 1
ATOM 764 O O . VAL A 1 102 ? 1.075 -14.935 -3.914 1.00 81.25 102 VAL A O 1
ATOM 767 N N . VAL A 1 103 ? 1.974 -12.881 -3.810 1.00 83.94 103 VAL A N 1
ATOM 768 C CA . VAL A 1 103 ? 2.842 -13.114 -2.660 1.00 83.94 103 VAL A CA 1
ATOM 769 C C . VAL A 1 103 ? 2.406 -12.174 -1.549 1.00 83.94 103 VAL A C 1
ATOM 771 O O . VAL A 1 103 ? 2.029 -11.026 -1.789 1.00 83.94 103 VAL A O 1
ATOM 774 N N . VAL A 1 104 ? 2.387 -12.683 -0.323 1.00 86.56 104 VAL A N 1
ATOM 775 C CA . VAL A 1 104 ? 1.768 -11.990 0.803 1.00 86.56 104 VAL A CA 1
ATOM 776 C C . VAL A 1 104 ? 2.795 -11.816 1.904 1.00 86.56 104 VAL A C 1
ATOM 778 O O . VAL A 1 104 ? 3.499 -12.759 2.254 1.00 86.56 104 VAL A O 1
ATOM 781 N N . ARG A 1 105 ? 2.851 -10.618 2.484 1.00 84.38 105 ARG A N 1
ATOM 782 C CA . ARG A 1 105 ? 3.700 -10.303 3.629 1.00 84.38 105 ARG A CA 1
ATOM 783 C C . ARG A 1 105 ? 2.873 -9.759 4.782 1.00 84.38 105 ARG A C 1
ATOM 785 O O . ARG A 1 105 ? 2.177 -8.749 4.656 1.00 84.38 105 ARG A O 1
ATOM 792 N N . ARG A 1 106 ? 2.999 -10.395 5.945 1.00 80.88 106 ARG A N 1
ATOM 793 C CA . ARG A 1 106 ? 2.400 -9.940 7.206 1.00 80.88 106 ARG A CA 1
ATOM 794 C C . ARG A 1 106 ? 3.512 -9.771 8.232 1.00 80.88 106 ARG A C 1
ATOM 796 O O . ARG A 1 106 ? 4.302 -10.682 8.443 1.00 80.88 106 ARG A O 1
ATOM 803 N N . ASN A 1 107 ? 3.591 -8.593 8.851 1.00 78.44 107 ASN A N 1
ATOM 804 C CA . ASN A 1 107 ? 4.602 -8.266 9.869 1.00 78.44 107 ASN A CA 1
ATOM 805 C C . ASN A 1 107 ? 6.044 -8.580 9.427 1.00 78.44 107 ASN A C 1
ATOM 807 O O . ASN A 1 107 ? 6.820 -9.168 10.172 1.00 78.44 107 ASN A O 1
ATOM 811 N N . GLY A 1 108 ? 6.380 -8.234 8.180 1.00 73.06 108 GLY A N 1
ATOM 812 C CA . GLY A 1 108 ? 7.723 -8.438 7.625 1.00 73.06 108 GLY A CA 1
ATOM 813 C C . GLY A 1 108 ? 8.040 -9.873 7.191 1.00 73.06 108 GLY A C 1
ATOM 814 O O . GLY A 1 108 ? 9.101 -10.095 6.623 1.00 73.06 108 GLY A O 1
ATOM 815 N N . LYS A 1 109 ? 7.136 -10.837 7.410 1.00 80.25 109 LYS A N 1
ATOM 816 C CA . LYS A 1 109 ? 7.333 -12.243 7.038 1.00 80.25 109 LYS A CA 1
ATOM 817 C C . LYS A 1 109 ? 6.478 -12.616 5.837 1.00 80.25 109 LYS A C 1
ATOM 819 O O . LYS A 1 109 ? 5.289 -12.283 5.797 1.00 80.25 109 LYS A O 1
ATOM 824 N N . ASP A 1 110 ? 7.083 -13.321 4.890 1.00 79.75 110 ASP A N 1
ATOM 825 C CA . ASP A 1 110 ? 6.360 -13.902 3.766 1.00 79.75 110 ASP A CA 1
ATOM 826 C C . ASP A 1 110 ? 5.451 -15.020 4.290 1.00 79.75 110 ASP A C 1
ATOM 828 O O . ASP A 1 110 ? 5.868 -15.887 5.061 1.00 79.75 110 ASP A O 1
ATOM 832 N N . VAL A 1 111 ? 4.178 -14.963 3.914 1.00 80.00 111 VAL A N 1
ATOM 833 C CA . VAL A 1 111 ? 3.151 -15.923 4.319 1.00 80.00 111 VAL A CA 1
ATOM 834 C C . VAL A 1 111 ? 2.524 -16.541 3.081 1.00 80.00 111 VAL A C 1
ATOM 836 O O . VAL A 1 111 ? 2.358 -15.886 2.049 1.00 80.00 111 VAL A O 1
ATOM 839 N N . ARG A 1 112 ? 2.168 -17.826 3.174 1.00 67.88 112 ARG A N 1
ATOM 840 C CA . ARG A 1 112 ? 1.495 -18.517 2.076 1.00 67.88 112 ARG A CA 1
ATOM 841 C C . ARG A 1 112 ? 0.145 -17.831 1.816 1.00 67.88 112 ARG A C 1
ATOM 843 O O . ARG A 1 112 ? -0.621 -17.667 2.770 1.00 67.88 112 ARG A O 1
ATOM 850 N N . PRO A 1 113 ? -0.170 -17.448 0.567 1.00 63.09 113 PRO A N 1
ATOM 851 C CA . PRO A 1 113 ? -1.509 -16.990 0.231 1.00 63.09 113 PRO A CA 1
ATOM 852 C C . PRO A 1 113 ? -2.507 -18.105 0.560 1.00 63.09 113 PRO A C 1
ATOM 854 O O . PRO A 1 113 ? -2.200 -19.274 0.303 1.00 63.09 113 PRO A O 1
ATOM 857 N N . PRO A 1 114 ? -3.687 -17.798 1.116 1.00 55.22 114 PRO A N 1
ATOM 858 C CA . PRO A 1 114 ? -4.700 -18.814 1.322 1.00 55.22 114 PRO A CA 1
ATOM 859 C C . PRO A 1 114 ? -5.077 -19.440 -0.019 1.00 55.22 114 PRO A C 1
ATOM 861 O O . PRO A 1 114 ? -5.223 -18.763 -1.038 1.00 55.22 114 PRO A O 1
ATOM 864 N N . THR A 1 115 ? -5.189 -20.764 -0.013 1.00 45.91 115 THR A N 1
ATOM 865 C CA . THR A 1 115 ? -5.415 -21.591 -1.195 1.00 45.91 115 THR A CA 1
ATOM 866 C C . THR A 1 115 ? -6.862 -21.441 -1.676 1.00 45.91 115 THR A C 1
ATOM 868 O O . THR A 1 115 ? -7.702 -22.282 -1.392 1.00 45.91 115 THR A O 1
ATOM 871 N N . SER A 1 116 ? -7.188 -20.328 -2.331 1.00 42.47 116 SER A N 1
ATOM 872 C CA . SER A 1 116 ? -8.319 -20.156 -3.259 1.00 42.47 116 SER A CA 1
ATOM 873 C C . SER A 1 116 ? -8.440 -18.681 -3.645 1.00 42.47 116 SER A C 1
ATOM 875 O O . SER A 1 116 ? -9.196 -17.921 -3.056 1.00 42.47 116 SER A O 1
ATOM 877 N N . VAL A 1 117 ? -7.708 -18.261 -4.673 1.00 45.34 117 VAL A N 1
ATOM 878 C CA . VAL A 1 117 ? -8.049 -17.038 -5.411 1.00 45.34 117 VAL A CA 1
ATOM 879 C C . VAL A 1 117 ? -8.474 -17.493 -6.799 1.00 45.34 117 VAL A C 1
ATOM 881 O O . VAL A 1 117 ? -7.704 -17.461 -7.751 1.00 45.34 117 VAL A O 1
ATOM 884 N N . SER A 1 118 ? -9.693 -18.036 -6.899 1.00 35.34 118 SER A N 1
ATOM 885 C CA . SER A 1 118 ? -10.286 -18.305 -8.211 1.00 35.34 118 SER A CA 1
ATOM 886 C C . SER A 1 118 ? -10.729 -16.970 -8.814 1.00 35.34 118 SER A C 1
ATOM 888 O O . SER A 1 118 ? -11.282 -16.114 -8.120 1.00 35.34 118 SER A O 1
ATOM 890 N N . ALA A 1 119 ? -10.471 -16.785 -10.105 1.00 39.97 119 ALA A N 1
ATOM 891 C CA . ALA A 1 119 ? -10.507 -15.519 -10.839 1.00 39.97 119 ALA A CA 1
ATOM 892 C C . ALA A 1 119 ? -11.872 -14.791 -10.936 1.00 39.97 119 ALA A C 1
ATOM 894 O O . ALA A 1 119 ? -12.026 -13.884 -11.749 1.00 39.97 119 ALA A O 1
ATOM 895 N N . ARG A 1 120 ? -12.876 -15.153 -10.127 1.00 34.28 120 ARG A N 1
ATOM 896 C CA . ARG A 1 120 ? -14.206 -14.513 -10.097 1.00 34.28 120 ARG A CA 1
ATOM 897 C C . ARG A 1 120 ? -14.641 -13.981 -8.723 1.00 34.28 120 ARG A C 1
ATOM 899 O O . ARG A 1 120 ? -15.753 -13.479 -8.596 1.00 34.28 120 ARG A O 1
ATOM 906 N N . SER A 1 121 ? -13.776 -14.017 -7.710 1.00 38.16 121 SER A N 1
ATOM 907 C CA . SER A 1 121 ? -14.100 -13.595 -6.330 1.00 38.16 121 SER A CA 1
ATOM 908 C C . SER A 1 121 ? -12.991 -12.770 -5.655 1.00 38.16 121 SER A C 1
ATOM 910 O O . SER A 1 121 ? -12.907 -12.697 -4.428 1.00 38.16 121 SER A O 1
ATOM 912 N N . SER A 1 122 ? -12.154 -12.114 -6.459 1.00 46.97 122 SER A N 1
ATOM 913 C CA . SER A 1 122 ? -10.811 -11.618 -6.117 1.00 46.97 122 SER A CA 1
ATOM 914 C C . SER A 1 122 ? -10.712 -10.526 -5.040 1.00 46.97 122 SER A C 1
ATOM 916 O O . SER A 1 122 ? -9.626 -10.311 -4.515 1.00 46.97 122 SER A O 1
ATOM 918 N N . LEU A 1 123 ? -11.810 -9.885 -4.628 1.00 42.31 123 LEU A N 1
ATOM 919 C CA . LEU A 1 123 ? -11.808 -8.970 -3.474 1.00 42.31 123 LEU A CA 1
ATOM 920 C C . LEU A 1 123 ? -12.393 -9.605 -2.211 1.00 42.31 123 LEU A C 1
ATOM 922 O O . LEU A 1 123 ? -11.832 -9.389 -1.144 1.00 42.31 123 LEU A O 1
ATOM 926 N N . LYS A 1 124 ? -13.449 -10.430 -2.323 1.00 40.91 124 LYS A N 1
ATOM 927 C CA . LYS A 1 124 ? -14.150 -11.046 -1.177 1.00 40.91 124 LYS A CA 1
ATOM 928 C C . LYS A 1 124 ? -13.280 -12.035 -0.392 1.00 40.91 124 LYS A C 1
ATOM 930 O O . LYS A 1 124 ? -13.400 -12.109 0.823 1.00 40.91 124 LYS A O 1
ATOM 935 N N . GLN A 1 125 ? -12.385 -12.758 -1.059 1.00 43.00 125 GLN A N 1
ATOM 936 C CA . GLN A 1 125 ? -11.531 -13.747 -0.389 1.00 43.00 125 GLN A CA 1
ATOM 937 C C . GLN A 1 125 ? -10.294 -13.128 0.258 1.00 43.00 125 GLN A C 1
ATOM 939 O O . GLN A 1 125 ? -9.878 -13.582 1.315 1.00 43.00 125 GLN A O 1
ATOM 944 N N . VAL A 1 126 ? -9.766 -12.032 -0.296 1.00 45.22 126 VAL A N 1
ATOM 945 C CA . VAL A 1 126 ? -8.706 -11.235 0.346 1.00 45.22 126 VAL A CA 1
ATOM 946 C C . VAL A 1 126 ? -9.193 -10.637 1.680 1.00 45.22 126 VAL A C 1
ATOM 948 O O . VAL A 1 126 ? -8.410 -10.496 2.618 1.00 45.22 126 VAL A O 1
ATOM 951 N N . VAL A 1 127 ? -10.501 -10.368 1.804 1.00 45.66 127 VAL A N 1
ATOM 952 C CA . VAL A 1 127 ? -11.163 -9.941 3.056 1.00 45.66 127 VAL A CA 1
ATOM 953 C C . VAL A 1 127 ? -11.108 -10.997 4.146 1.00 45.66 127 VAL A C 1
ATOM 955 O O . VAL A 1 127 ? -10.894 -10.666 5.308 1.00 45.66 127 VAL A O 1
ATOM 958 N N . GLU A 1 128 ? -11.313 -12.262 3.788 1.00 42.69 128 GLU A N 1
ATOM 959 C CA . GLU A 1 128 ? -11.381 -13.371 4.742 1.00 42.69 128 GLU A CA 1
ATOM 960 C C . GLU A 1 128 ? -10.025 -13.607 5.4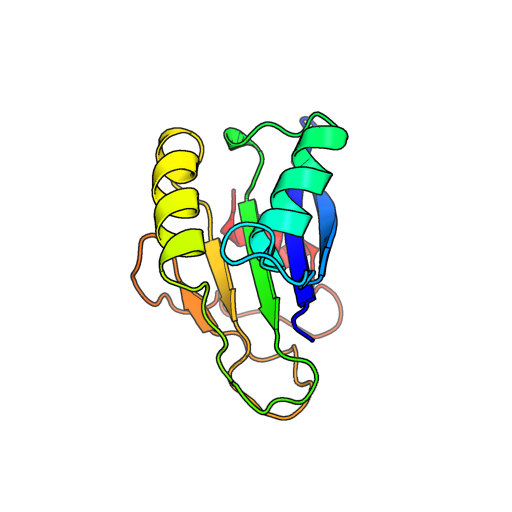25 1.00 42.69 128 GLU A C 1
ATOM 962 O O . GLU A 1 128 ? -9.965 -13.967 6.594 1.00 42.69 128 GLU A O 1
ATOM 967 N N . ILE A 1 129 ? -8.933 -13.261 4.735 1.00 45.22 129 ILE A N 1
ATOM 968 C CA . ILE A 1 129 ? -7.553 -13.251 5.255 1.00 45.22 129 ILE A CA 1
ATOM 969 C C . ILE A 1 129 ? -7.358 -12.198 6.355 1.00 45.22 129 ILE A C 1
ATOM 971 O O . ILE A 1 129 ? -6.465 -12.331 7.197 1.00 45.22 129 ILE A O 1
ATOM 975 N N . ALA A 1 130 ? -8.133 -11.114 6.299 1.00 41.34 130 ALA A N 1
ATOM 976 C CA . ALA A 1 130 ? -7.937 -9.916 7.105 1.00 41.34 130 ALA A CA 1
ATOM 977 C C . ALA A 1 130 ? -8.998 -9.702 8.199 1.00 41.34 130 ALA A C 1
ATOM 979 O O . ALA A 1 130 ? -8.936 -8.697 8.916 1.00 41.34 130 ALA A O 1
ATOM 980 N N . ARG A 1 131 ? -9.942 -10.640 8.336 1.00 37.00 131 ARG A N 1
ATOM 981 C CA . ARG A 1 131 ? -10.692 -10.850 9.582 1.00 37.00 131 ARG A CA 1
ATOM 982 C C . ARG A 1 131 ? -9.768 -11.440 10.652 1.00 37.00 131 ARG A C 1
ATOM 984 O O . ARG A 1 131 ? -9.983 -11.149 11.843 1.00 37.00 131 ARG A O 1
#

pLDDT: mean 82.49, std 18.13, range [34.28, 97.81]

InterPro domains:
  IPR016193 Cytidine deaminase-like [SSF53927] (5-92)
  IPR032723 Deaminase, LmjF36.5940-like [PF14421] (2-58)

Secondary structure (DSSP, 8-state):
--EEEEEEE-TTS-EEEEEEE-B--SSTTT-B-HHHHHHHHHHHTT--GGGEEEEEEE-TT-SSSSPPPPHHHHHHHHHHHTT-TT-EEEE--SSS--TT--EEEETTEEEPPPS---TT-TTHHHHHTT-